Protein AF-A0A950U4N1-F1 (afdb_monomer_lite)

pLDDT: mean 82.13, std 13.63, range [51.22, 95.5]

Radius of gyration: 13.51 Å; chains: 1; bounding box: 30×16×34 Å

Structure (mmCIF, N/CA/C/O backbone):
data_AF-A0A950U4N1-F1
#
_entry.id   AF-A0A950U4N1-F1
#
loop_
_atom_site.group_PDB
_atom_site.id
_atom_site.type_symbol
_atom_site.label_atom_id
_atom_site.label_alt_id
_atom_site.label_comp_id
_atom_site.label_asym_id
_atom_site.label_entity_id
_atom_site.label_seq_id
_atom_site.pdbx_PDB_ins_code
_atom_site.Cartn_x
_atom_site.Cartn_y
_atom_site.Cartn_z
_atom_site.occupancy
_atom_site.B_iso_or_equiv
_atom_site.auth_seq_id
_atom_site.auth_comp_id
_atom_site.auth_asym_id
_atom_site.auth_atom_id
_atom_site.pdbx_PDB_model_num
ATOM 1 N N . MET A 1 1 ? -14.666 10.560 11.878 1.00 62.72 1 MET A N 1
ATOM 2 C CA . MET A 1 1 ? -14.306 9.280 11.238 1.00 62.72 1 MET A CA 1
ATOM 3 C C . MET A 1 1 ? -12.888 9.440 10.715 1.00 62.72 1 MET A C 1
ATOM 5 O O . MET A 1 1 ? -12.672 10.344 9.919 1.00 62.72 1 MET A O 1
ATOM 9 N N . SER A 1 2 ? -11.933 8.680 11.254 1.00 76.00 2 SER A N 1
ATOM 10 C CA . SER A 1 2 ? -10.530 8.673 10.813 1.00 76.00 2 SER A CA 1
ATOM 11 C C . SER A 1 2 ? -10.306 7.439 9.942 1.00 76.00 2 SER A C 1
ATOM 13 O O . SER A 1 2 ? -10.903 6.400 10.212 1.00 76.00 2 SER A O 1
ATOM 15 N N . ALA A 1 3 ? -9.496 7.552 8.894 1.00 77.31 3 ALA A N 1
ATOM 16 C CA . ALA A 1 3 ? -9.130 6.430 8.039 1.00 77.31 3 ALA A CA 1
ATOM 17 C C . ALA A 1 3 ? -7.613 6.420 7.862 1.00 77.31 3 ALA A C 1
ATOM 19 O O . ALA A 1 3 ? -7.031 7.422 7.443 1.00 77.31 3 ALA A O 1
ATOM 20 N N . THR A 1 4 ? -6.987 5.287 8.169 1.00 92.19 4 THR A N 1
ATOM 21 C CA . THR A 1 4 ? -5.562 5.077 7.918 1.00 92.19 4 THR A CA 1
ATOM 22 C C . THR A 1 4 ? -5.381 4.517 6.516 1.00 92.19 4 THR A C 1
ATOM 24 O O . THR A 1 4 ? -6.059 3.563 6.128 1.00 92.19 4 THR A O 1
ATOM 27 N N . ILE A 1 5 ? -4.457 5.107 5.757 1.00 89.56 5 ILE A N 1
ATOM 28 C CA . ILE A 1 5 ? -4.103 4.658 4.410 1.00 89.56 5 ILE A CA 1
ATOM 29 C C . ILE A 1 5 ? -2.642 4.213 4.417 1.00 89.56 5 ILE A C 1
ATOM 31 O O . ILE A 1 5 ? -1.752 5.006 4.720 1.00 89.56 5 ILE A O 1
ATOM 35 N N . GLY A 1 6 ? -2.398 2.951 4.069 1.00 88.00 6 GLY A N 1
ATOM 36 C CA . GLY A 1 6 ? -1.064 2.441 3.759 1.00 88.00 6 GLY A CA 1
ATOM 37 C C . GLY A 1 6 ? -0.766 2.607 2.271 1.00 88.00 6 GLY A C 1
ATOM 38 O O . GLY A 1 6 ? -1.635 2.324 1.446 1.00 88.00 6 GLY A O 1
ATOM 39 N N . MET A 1 7 ? 0.442 3.052 1.919 1.00 90.19 7 MET A N 1
ATOM 40 C CA . MET A 1 7 ? 0.900 3.146 0.529 1.00 90.19 7 MET A CA 1
ATOM 41 C C . MET A 1 7 ? 2.244 2.440 0.344 1.00 90.19 7 MET A C 1
ATOM 43 O O . MET A 1 7 ? 3.179 2.691 1.101 1.00 90.19 7 MET A O 1
ATOM 47 N N . ASP A 1 8 ? 2.342 1.605 -0.690 1.00 85.69 8 ASP A N 1
ATOM 48 C CA . ASP A 1 8 ? 3.589 1.001 -1.173 1.00 85.69 8 ASP A CA 1
ATOM 49 C C . ASP A 1 8 ? 3.829 1.461 -2.618 1.00 85.69 8 ASP A C 1
ATOM 51 O O . ASP A 1 8 ? 2.991 1.262 -3.503 1.00 85.69 8 ASP A O 1
ATOM 55 N N . ILE A 1 9 ? 4.951 2.145 -2.840 1.00 81.69 9 ILE A N 1
ATOM 56 C CA . ILE A 1 9 ? 5.323 2.744 -4.123 1.00 81.69 9 ILE A CA 1
ATOM 57 C C . ILE A 1 9 ? 6.673 2.160 -4.535 1.00 81.69 9 ILE A C 1
ATOM 59 O O . ILE A 1 9 ? 7.730 2.602 -4.087 1.00 81.69 9 ILE A O 1
ATOM 63 N N . GLY A 1 10 ? 6.627 1.170 -5.421 1.00 80.81 10 GLY A N 1
ATOM 64 C CA . GLY A 1 10 ? 7.794 0.608 -6.088 1.00 80.81 10 GLY A CA 1
ATOM 65 C C . GLY A 1 10 ? 7.969 1.179 -7.494 1.00 80.81 10 GLY A C 1
ATOM 66 O O . GLY A 1 10 ? 7.032 1.696 -8.099 1.00 80.81 10 GLY A O 1
ATOM 67 N N . GLY A 1 11 ? 9.158 1.014 -8.080 1.00 77.81 11 GLY A N 1
ATOM 68 C CA . GLY A 1 11 ? 9.452 1.535 -9.426 1.00 77.81 11 GLY A CA 1
ATOM 69 C C . GLY A 1 11 ? 8.524 1.016 -10.538 1.00 77.81 11 GLY A C 1
ATOM 70 O O . GLY A 1 11 ? 8.418 1.633 -11.593 1.00 77.81 11 GLY A O 1
ATOM 71 N N . THR A 1 12 ? 7.827 -0.098 -10.304 1.00 80.50 12 THR A N 1
ATOM 72 C CA . THR A 1 12 ? 6.9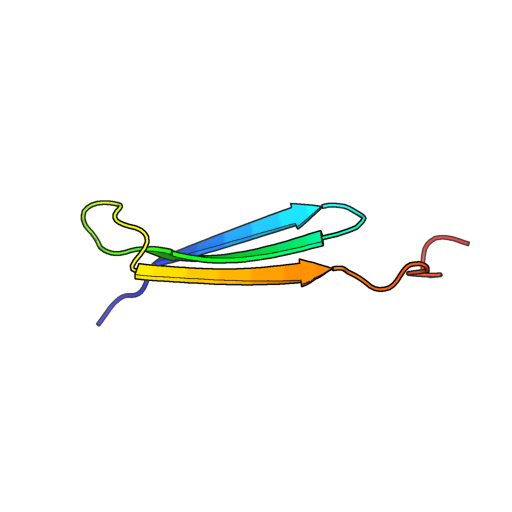03 -0.726 -11.261 1.00 80.50 12 THR A CA 1
ATOM 73 C C . THR A 1 12 ? 5.487 -0.924 -10.715 1.00 80.50 12 THR A C 1
ATOM 75 O O . THR A 1 12 ? 4.636 -1.478 -11.406 1.00 80.50 12 THR A O 1
ATOM 78 N N . ASN A 1 13 ? 5.197 -0.524 -9.472 1.00 80.88 13 ASN A N 1
ATOM 79 C CA . ASN A 1 13 ? 3.919 -0.832 -8.827 1.00 80.88 13 ASN A CA 1
ATOM 80 C C . ASN A 1 13 ? 3.517 0.246 -7.819 1.00 80.88 13 ASN A C 1
ATOM 82 O O . ASN A 1 13 ? 4.356 0.733 -7.070 1.00 80.88 13 ASN A O 1
ATOM 86 N N . VAL A 1 14 ? 2.220 0.546 -7.755 1.00 87.56 14 VAL A N 1
ATOM 87 C CA . VAL A 1 14 ? 1.608 1.327 -6.673 1.00 87.56 14 VAL A C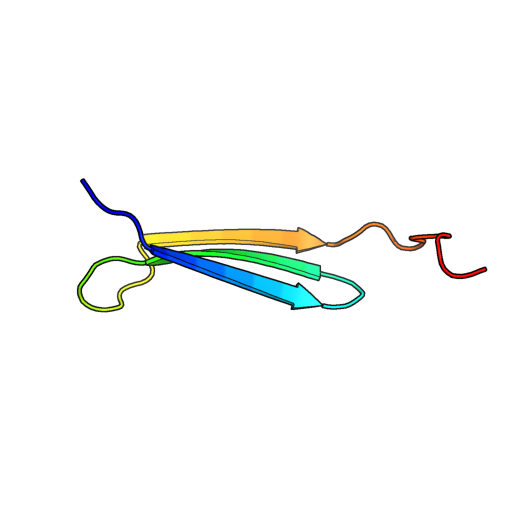A 1
ATOM 88 C C . VAL A 1 14 ? 0.540 0.472 -6.008 1.00 87.56 14 VAL A C 1
ATOM 90 O O . VAL A 1 14 ? -0.329 -0.081 -6.689 1.00 87.56 14 VAL A O 1
ATOM 93 N N . ARG A 1 15 ? 0.596 0.370 -4.683 1.00 91.62 15 ARG A N 1
ATOM 94 C CA . ARG A 1 15 ? -0.410 -0.300 -3.859 1.00 91.62 15 ARG A CA 1
ATOM 95 C C . ARG A 1 15 ? -0.922 0.650 -2.791 1.00 91.62 15 ARG A C 1
ATOM 97 O O . ARG A 1 15 ? -0.160 1.446 -2.242 1.00 91.62 15 ARG A O 1
ATOM 104 N N . GLY A 1 16 ? -2.213 0.561 -2.508 1.00 93.56 16 GLY A N 1
ATOM 105 C CA . GLY A 1 16 ? -2.876 1.314 -1.454 1.00 93.56 16 GLY A CA 1
ATOM 106 C C . GLY A 1 16 ? -3.780 0.404 -0.637 1.00 93.56 16 GLY A C 1
ATOM 107 O 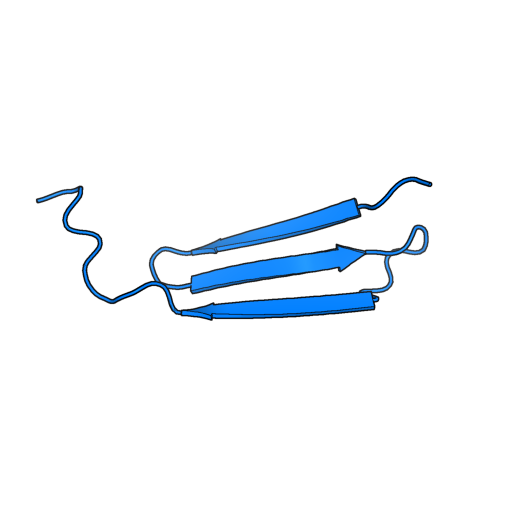O . GLY A 1 16 ? -4.440 -0.464 -1.204 1.00 93.56 16 GLY A O 1
ATOM 108 N N . ALA A 1 17 ? -3.833 0.613 0.676 1.00 94.88 17 ALA A N 1
ATOM 109 C CA . ALA A 1 17 ? -4.702 -0.140 1.572 1.00 94.88 17 ALA A CA 1
ATOM 110 C C . ALA A 1 17 ? -5.418 0.778 2.567 1.00 94.88 17 ALA A C 1
ATOM 112 O O . ALA A 1 17 ? -4.804 1.691 3.117 1.00 94.88 17 ALA A O 1
ATOM 113 N N . ILE A 1 18 ? -6.702 0.519 2.820 1.00 94.94 18 ILE A N 1
ATOM 114 C CA . ILE A 1 18 ? -7.453 1.129 3.925 1.00 94.94 18 ILE A CA 1
ATOM 115 C C . ILE A 1 18 ? -7.318 0.207 5.130 1.00 94.94 18 ILE A C 1
ATOM 117 O O . ILE A 1 18 ? -7.651 -0.977 5.040 1.00 94.94 18 ILE A O 1
ATOM 121 N N . VAL A 1 19 ? -6.855 0.758 6.246 1.00 94.50 19 VAL A N 1
ATOM 122 C CA . VAL A 1 19 ? -6.581 0.008 7.472 1.00 94.50 19 VAL A CA 1
ATOM 123 C C . VAL A 1 19 ? -7.522 0.483 8.577 1.00 94.50 19 VAL A C 1
ATOM 125 O O . VAL A 1 19 ? -7.661 1.687 8.809 1.00 94.50 19 VAL A O 1
ATOM 128 N N . ALA A 1 20 ? -8.193 -0.468 9.227 1.00 92.56 20 ALA A N 1
ATOM 129 C CA . ALA A 1 20 ? -9.010 -0.230 10.410 1.00 92.56 20 ALA A CA 1
ATOM 130 C C . ALA A 1 20 ? -8.132 0.055 11.641 1.00 92.56 20 ALA A C 1
ATOM 132 O O . ALA A 1 20 ? -6.920 -0.152 11.629 1.00 92.56 20 ALA A O 1
ATOM 133 N N . GLU A 1 21 ? -8.739 0.532 12.726 1.00 91.31 21 GLU A N 1
ATOM 134 C CA . GLU A 1 21 ? -8.002 0.917 13.939 1.00 91.31 21 GLU A CA 1
ATOM 135 C C . GLU A 1 21 ? -7.296 -0.263 14.629 1.00 91.31 21 GLU A C 1
ATOM 137 O O . GLU A 1 21 ? -6.278 -0.067 15.287 1.00 91.31 21 GLU A O 1
ATOM 142 N N . ASP A 1 22 ? -7.789 -1.489 14.440 1.00 91.88 22 ASP A N 1
ATOM 143 C CA . ASP A 1 22 ? -7.188 -2.724 14.958 1.00 91.88 22 ASP A CA 1
ATOM 144 C C . ASP A 1 22 ? -6.048 -3.273 14.076 1.00 91.88 22 ASP A C 1
ATOM 146 O O . ASP A 1 22 ? -5.483 -4.327 14.370 1.00 91.88 22 ASP A O 1
ATOM 150 N N . GLY A 1 23 ? -5.703 -2.566 12.995 1.00 90.44 23 GLY A N 1
ATOM 151 C CA . GLY A 1 23 ? -4.686 -2.979 12.030 1.00 90.44 23 GLY A CA 1
ATOM 152 C C . GLY A 1 23 ? -5.203 -3.881 10.907 1.00 90.44 23 GLY A C 1
ATOM 153 O O . GLY A 1 23 ? -4.424 -4.249 10.026 1.00 90.44 23 GLY A O 1
ATOM 154 N N . THR A 1 24 ? -6.495 -4.220 10.880 1.00 93.50 24 THR A N 1
ATOM 155 C CA . THR A 1 24 ? -7.082 -5.037 9.810 1.00 93.50 24 THR A CA 1
ATOM 156 C C . THR A 1 24 ? -7.109 -4.271 8.485 1.00 93.50 24 THR A C 1
ATOM 158 O O . THR A 1 24 ? -7.584 -3.136 8.415 1.00 93.50 24 THR A O 1
ATOM 161 N N . VAL A 1 25 ? -6.654 -4.902 7.397 1.00 94.25 25 VAL A N 1
ATOM 162 C CA . VAL A 1 25 ? -6.805 -4.360 6.037 1.00 94.25 25 VAL A CA 1
ATOM 163 C C . VAL A 1 25 ? -8.244 -4.569 5.570 1.00 94.25 25 VAL A C 1
ATOM 165 O O . VAL A 1 25 ? -8.699 -5.696 5.393 1.00 94.25 25 VAL A O 1
ATOM 168 N N . VAL A 1 26 ? -8.959 -3.468 5.355 1.00 95.25 26 VAL A N 1
ATOM 169 C CA . VAL A 1 26 ? -10.369 -3.463 4.935 1.00 95.25 26 VAL A CA 1
ATOM 170 C C . VAL A 1 26 ? -10.490 -3.546 3.416 1.00 95.25 26 VAL A C 1
ATOM 172 O O . VAL A 1 26 ? -11.426 -4.137 2.879 1.00 95.25 26 VAL A O 1
ATOM 175 N N . ARG A 1 27 ? -9.547 -2.926 2.706 1.00 94.25 27 ARG A N 1
ATOM 176 C CA 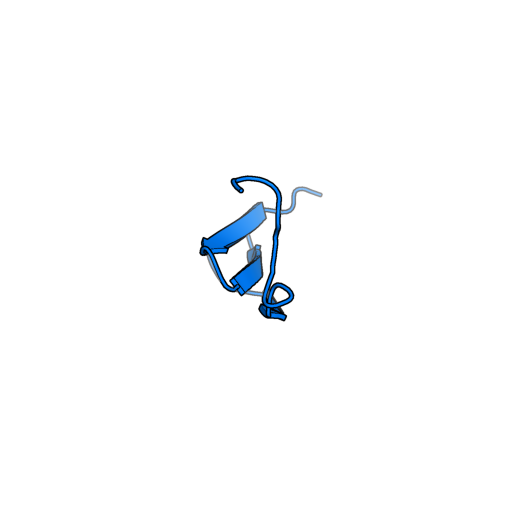. ARG A 1 27 ? -9.497 -2.921 1.245 1.00 94.25 27 ARG A CA 1
ATOM 177 C C . ARG A 1 27 ? -8.074 -2.688 0.785 1.00 94.25 27 ARG A C 1
ATOM 179 O O . ARG A 1 27 ? -7.389 -1.848 1.358 1.00 94.25 27 ARG A O 1
ATOM 186 N N . GLU A 1 28 ? -7.695 -3.354 -0.295 1.00 95.50 28 GLU A N 1
ATOM 187 C CA . GLU A 1 28 ? -6.442 -3.125 -1.003 1.00 95.50 28 GLU A CA 1
ATOM 188 C C . GLU A 1 28 ? -6.724 -2.850 -2.485 1.00 95.50 28 GLU A C 1
ATOM 190 O O . GLU A 1 28 ? -7.649 -3.416 -3.074 1.00 95.50 28 GLU A O 1
ATOM 195 N N . GLU A 1 29 ? -5.941 -1.960 -3.087 1.00 93.94 29 GLU A N 1
ATOM 196 C CA . GLU A 1 29 ? -5.891 -1.752 -4.528 1.00 93.94 29 GLU A CA 1
ATOM 197 C C . GLU A 1 29 ? -4.437 -1.780 -4.996 1.00 93.94 29 GLU A C 1
ATOM 199 O O . GLU A 1 29 ? -3.567 -1.124 -4.423 1.00 93.94 29 GLU A O 1
ATOM 204 N N . HIS A 1 30 ? -4.182 -2.521 -6.072 1.00 91.88 30 HIS A N 1
ATOM 205 C CA . HIS A 1 30 ? -2.875 -2.615 -6.709 1.00 91.88 30 HIS A CA 1
ATOM 206 C C . HIS A 1 30 ? -2.992 -2.201 -8.171 1.00 91.88 30 HIS A C 1
ATOM 208 O O . HIS A 1 30 ? -3.845 -2.693 -8.910 1.00 91.88 30 HIS A O 1
ATOM 214 N N . ARG A 1 31 ? -2.104 -1.301 -8.595 1.00 89.12 31 ARG A N 1
ATOM 215 C CA . ARG A 1 31 ? -1.916 -0.946 -10.000 1.00 89.12 31 ARG A CA 1
ATOM 216 C C . ARG A 1 31 ? -0.459 -1.119 -10.398 1.00 89.12 31 ARG A C 1
ATOM 218 O O . ARG A 1 31 ? 0.455 -0.685 -9.696 1.00 89.12 31 ARG A O 1
ATOM 225 N N . HIS A 1 32 ? -0.246 -1.728 -11.559 1.00 85.44 32 HIS A N 1
ATOM 226 C CA . HIS A 1 32 ? 1.058 -1.697 -12.206 1.00 85.44 32 HIS A CA 1
ATOM 227 C C . HIS A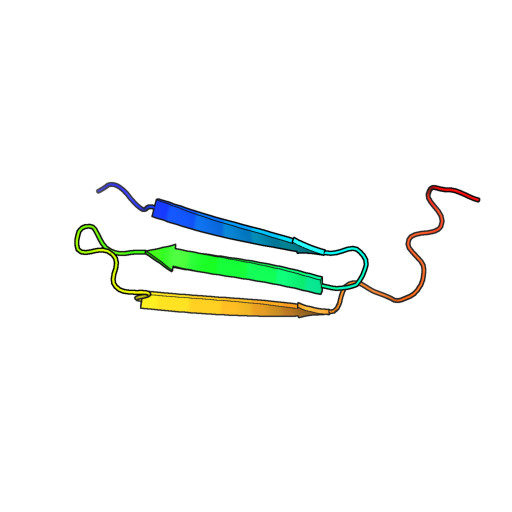 1 32 ? 1.311 -0.278 -12.716 1.00 85.44 32 HIS A C 1
ATOM 229 O O . HIS A 1 32 ? 0.431 0.307 -13.357 1.00 85.44 32 HIS A O 1
ATOM 235 N N . THR A 1 33 ? 2.485 0.289 -12.437 1.00 75.62 33 THR A N 1
ATOM 236 C CA . THR A 1 33 ? 2.851 1.548 -13.088 1.00 75.62 33 THR A CA 1
ATOM 237 C C . THR A 1 33 ? 3.193 1.249 -14.548 1.00 75.62 33 THR A C 1
ATOM 239 O O . THR A 1 33 ? 3.774 0.199 -14.842 1.00 75.62 33 THR A O 1
ATOM 242 N N . PRO A 1 34 ? 2.806 2.117 -15.500 1.00 72.94 34 PRO A N 1
ATOM 243 C CA . PRO A 1 34 ? 3.175 1.924 -16.894 1.00 72.94 34 PRO A CA 1
ATOM 244 C C . PRO A 1 34 ? 4.691 1.754 -17.027 1.00 72.94 34 PRO A C 1
ATOM 246 O O . PRO A 1 34 ? 5.464 2.521 -16.449 1.00 72.94 34 PRO A O 1
ATOM 249 N N . LYS A 1 35 ? 5.129 0.758 -17.804 1.00 67.69 35 LYS A N 1
ATOM 250 C CA . LYS A 1 35 ? 6.543 0.632 -18.169 1.00 67.69 35 LYS A CA 1
ATOM 251 C 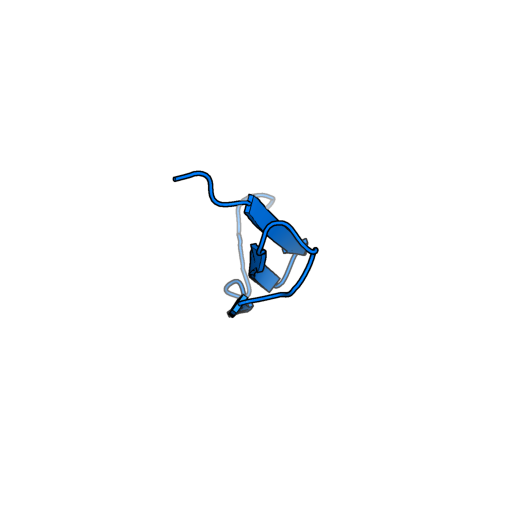C . LYS A 1 35 ? 6.929 1.860 -18.991 1.00 67.69 35 LYS A C 1
ATOM 253 O O . LYS A 1 35 ? 6.466 2.008 -20.117 1.00 67.69 35 LYS A O 1
ATOM 258 N N . GLY A 1 36 ? 7.757 2.725 -18.411 1.00 61.00 36 GLY A N 1
ATOM 259 C CA . GLY A 1 36 ? 8.216 3.958 -19.045 1.00 61.00 36 GLY A CA 1
ATOM 260 C C . GLY A 1 36 ? 7.722 5.215 -18.340 1.00 61.00 36 GLY A C 1
ATOM 261 O O . GLY A 1 36 ? 7.063 6.050 -18.951 1.00 61.00 36 GLY A O 1
ATOM 262 N N . PHE A 1 37 ? 8.076 5.400 -17.068 1.00 56.78 37 PHE A N 1
ATOM 263 C CA . PHE A 1 37 ? 8.167 6.761 -16.549 1.00 56.78 37 PHE A CA 1
ATOM 264 C C . PHE A 1 37 ? 9.463 7.362 -17.108 1.00 56.78 37 PHE A C 1
ATOM 266 O O . PHE A 1 37 ? 10.533 7.210 -16.525 1.00 56.78 37 PHE A O 1
ATOM 273 N N . ALA A 1 38 ? 9.379 7.981 -18.288 1.00 55.00 38 ALA A N 1
ATOM 274 C CA . ALA A 1 38 ? 10.489 8.646 -18.978 1.00 55.00 38 ALA A CA 1
ATOM 275 C C . ALA A 1 38 ? 10.939 9.947 -18.276 1.00 55.00 38 ALA A C 1
ATOM 277 O O . ALA A 1 38 ? 11.318 10.911 -18.924 1.00 55.00 38 ALA A O 1
ATOM 278 N N . ALA A 1 39 ? 10.844 10.021 -16.947 1.00 55.59 39 ALA A N 1
ATOM 279 C CA . ALA A 1 39 ? 11.205 11.217 -16.186 1.00 55.59 39 ALA A CA 1
ATOM 280 C C . ALA A 1 39 ? 12.648 11.185 -15.656 1.00 55.59 39 ALA A C 1
ATOM 282 O O . ALA A 1 39 ? 13.023 12.047 -14.869 1.00 55.59 39 ALA A O 1
ATOM 283 N N . LEU A 1 40 ? 13.436 10.179 -16.048 1.00 51.91 40 LEU A N 1
ATOM 284 C CA . LEU A 1 40 ? 14.847 10.029 -15.673 1.00 51.91 40 LEU A CA 1
ATOM 285 C C . LEU A 1 40 ? 15.760 9.773 -16.889 1.00 51.91 40 LEU A C 1
ATOM 287 O O . LEU A 1 40 ? 16.888 9.321 -16.706 1.00 51.91 40 LEU A O 1
ATOM 291 N N . SER A 1 41 ? 15.272 10.015 -18.111 1.00 51.22 41 SER A N 1
ATOM 292 C CA . SER A 1 41 ? 16.067 9.946 -19.349 1.00 51.22 41 SER A CA 1
ATOM 293 C C . SER A 1 41 ? 16.495 11.327 -19.809 1.00 51.22 41 SER A C 1
ATOM 295 O O . SER A 1 41 ? 15.582 12.180 -19.896 1.00 51.22 41 SER A O 1
#

Foldseek 3Di:
DDWDKDWDDDPFKIKIFTADPVRDTPDIDIDTDPDDPVPPD

Secondary structure (DSSP, 8-state):
---EEEEEEETTEEEEEEE-TTS-EEEEEEEEPPS---S--

Sequence (41 aa):
MSATIGMDIGGTNVRGAIVAEDGTVVREEHRHTPKGFAALS